Protein AF-Q4JNQ7-F1 (afdb_monomer_lite)

Organism: Streptococcus pneumoniae (NCBI:txid1313)

pLDDT: mean 92.24, std 4.74, range [77.62, 98.06]

Sequence (121 aa):
IRALPLGYKMFYVPRGPILDYGDTELLSFVIQSIKSYARSKRAVFVTFDPSICLSQHLVNQDKTEYPEKLSIVEILGQLGVKWSGRTTEMDDTIQPRIQAKIYKENFEEDKLSKSTKQAIR

Foldseek 3Di:
DAADPPQEDEAEDEQDDDDPLVPLVVVLVVLVVVVVVNVVSRYPYYYYDHLDDQWDDDVPGDIDGDVVSVVSVVSVVVSVDDDPPDDDDQPSDPHGPDDDDDDPVCPDLVNDDPVVNVVVD

Secondary structure (DSSP, 8-state):
-EE-GGG-EEEEETT---S-TT-HHHHHHHHHHHHHHHHHTTEEEEEE-----SEE--TTS--EE-GGGHHHHHHHHHTTPPP-----SSSSSSS-S------GGG-SGGGS-HHHHHHT-

Radius of gyration: 18.85 Å; chains: 1; bounding box: 41×40×51 Å

InterPro domains:
  IPR003447 FemABX peptidyl transferase [PF02388] (3-121)
  IPR003447 FemABX peptidyl transferase [PS51191] (1-121)
  IPR016181 Acyl-CoA N-acyltransferase [SSF55729] (2-105)
  IPR050644 Peptidoglycan Glycine Bridge Synthesis [PTHR36174] (5-120)

Structure (mmCIF, N/CA/C/O backbone):
data_AF-Q4JNQ7-F1
#
_entry.id   AF-Q4JNQ7-F1
#
loop_
_atom_site.group_PDB
_atom_site.id
_atom_site.type_symbol
_atom_site.label_atom_id
_atom_site.label_alt_id
_atom_site.label_comp_id
_atom_site.label_asym_id
_atom_site.label_entity_id
_atom_site.label_seq_id
_atom_site.pdbx_PDB_ins_code
_atom_site.Cartn_x
_atom_site.Cartn_y
_atom_site.Cartn_z
_atom_site.occupancy
_atom_site.B_iso_or_equiv
_atom_site.auth_seq_id
_atom_site.auth_comp_id
_atom_site.auth_asym_id
_atom_site.auth_atom_id
_atom_site.pdbx_PDB_model_num
ATOM 1 N N . ILE A 1 1 ? -12.073 -8.584 5.391 1.00 92.12 1 ILE A N 1
ATOM 2 C CA . ILE A 1 1 ? -12.269 -8.209 6.818 1.00 92.12 1 ILE A CA 1
ATOM 3 C C . ILE A 1 1 ? -12.247 -9.491 7.636 1.00 92.12 1 ILE A C 1
ATOM 5 O O . ILE A 1 1 ? -13.005 -10.394 7.312 1.00 92.12 1 ILE A O 1
ATOM 9 N N . ARG A 1 2 ? -11.380 -9.589 8.645 1.00 93.06 2 ARG A N 1
ATOM 10 C CA . ARG A 1 2 ? -11.249 -10.766 9.514 1.00 93.06 2 ARG A CA 1
ATOM 11 C C . ARG A 1 2 ? -11.911 -10.487 10.862 1.00 93.06 2 ARG A C 1
ATOM 13 O O . ARG A 1 2 ? -11.685 -9.425 11.437 1.00 93.06 2 ARG A O 1
ATOM 20 N N . ALA A 1 3 ? -12.732 -11.412 11.348 1.00 96.44 3 ALA A N 1
ATOM 21 C CA . ALA A 1 3 ? -13.308 -11.322 12.687 1.00 96.44 3 ALA A CA 1
ATOM 22 C C . ALA A 1 3 ? -12.251 -11.648 13.753 1.00 96.44 3 ALA A C 1
ATOM 24 O O . ALA A 1 3 ? -11.388 -12.501 13.542 1.00 96.44 3 ALA A O 1
ATOM 25 N N . LEU A 1 4 ? -12.332 -10.958 14.885 1.00 96.19 4 LEU A N 1
ATOM 26 C CA . LEU A 1 4 ? -11.538 -11.184 16.087 1.00 96.19 4 LEU A CA 1
ATOM 27 C C . LEU A 1 4 ? -12.488 -11.486 17.263 1.00 96.19 4 LEU A C 1
ATOM 29 O O . LEU A 1 4 ? -13.689 -11.201 17.166 1.00 96.19 4 LEU A O 1
ATOM 33 N N . PRO A 1 5 ? -11.981 -12.038 18.380 1.00 96.38 5 PRO A N 1
ATOM 34 C CA . PRO A 1 5 ? -12.778 -12.225 19.589 1.00 96.38 5 PRO A CA 1
ATOM 35 C C . PRO A 1 5 ? -13.498 -10.943 20.037 1.00 96.38 5 PRO A C 1
ATOM 37 O O . PRO A 1 5 ? -13.077 -9.828 19.725 1.00 96.38 5 PRO A O 1
ATOM 40 N N . LEU A 1 6 ? -14.596 -11.102 20.782 1.00 95.00 6 LEU A N 1
ATOM 41 C CA . LEU A 1 6 ? -15.400 -10.001 21.346 1.00 95.00 6 LEU A CA 1
ATOM 42 C C . LEU A 1 6 ? -16.057 -9.067 20.305 1.00 95.00 6 LEU A C 1
ATOM 44 O O . LEU A 1 6 ? -16.437 -7.934 20.615 1.00 95.00 6 LEU A O 1
ATOM 48 N N . GLY A 1 7 ? -16.211 -9.537 19.064 1.00 94.50 7 GLY A N 1
ATOM 49 C CA . GLY A 1 7 ? -16.849 -8.784 17.979 1.00 94.50 7 GLY A CA 1
ATOM 50 C C . GLY A 1 7 ? -15.957 -7.710 17.350 1.00 94.50 7 GLY A C 1
ATOM 51 O O . GLY A 1 7 ? -16.447 -6.890 16.569 1.00 94.50 7 GLY A O 1
ATOM 52 N N . TYR A 1 8 ? -14.662 -7.705 17.677 1.00 97.88 8 TYR A N 1
ATOM 53 C CA . TYR A 1 8 ? -13.673 -6.868 17.009 1.00 97.88 8 TYR A CA 1
ATOM 54 C C . TYR A 1 8 ? -13.354 -7.384 15.607 1.00 97.88 8 TYR A C 1
ATOM 56 O O . TYR A 1 8 ? -13.683 -8.512 15.231 1.00 97.88 8 TYR A O 1
ATOM 64 N N . LYS A 1 9 ? -12.705 -6.539 14.806 1.00 97.75 9 LYS A N 1
ATOM 65 C CA . LYS A 1 9 ? -12.304 -6.881 13.440 1.00 97.75 9 LYS A CA 1
ATOM 66 C C . LYS A 1 9 ? -10.876 -6.442 13.146 1.00 97.75 9 LYS A C 1
ATOM 68 O O . LYS A 1 9 ? -10.350 -5.508 13.743 1.00 97.75 9 LYS A O 1
ATOM 73 N N . MET A 1 10 ? -10.274 -7.098 12.170 1.00 96.62 10 MET A N 1
ATOM 74 C CA . MET A 1 10 ? -9.065 -6.659 11.490 1.00 96.62 10 MET A CA 1
ATOM 75 C C . MET A 1 10 ? -9.418 -6.396 10.031 1.00 96.62 10 MET A C 1
ATOM 77 O O . MET A 1 10 ? -10.076 -7.207 9.369 1.00 96.62 10 MET A O 1
ATOM 81 N N . PHE A 1 11 ? -8.989 -5.254 9.516 1.00 97.50 11 PHE A N 1
ATOM 82 C CA . PHE A 1 11 ? -9.161 -4.925 8.110 1.00 97.50 11 PHE A CA 1
ATOM 83 C C . PHE A 1 11 ? -7.854 -5.205 7.385 1.00 97.50 11 PHE A C 1
ATOM 85 O O . PHE A 1 11 ? -6.782 -4.872 7.880 1.00 97.50 11 PHE A O 1
ATOM 92 N N . TYR A 1 12 ? -7.963 -5.832 6.221 1.00 96.31 12 TYR A N 1
ATOM 93 C CA . TYR A 1 12 ? -6.845 -6.046 5.321 1.00 96.31 12 TYR A CA 1
ATOM 94 C C . TYR A 1 12 ? -7.262 -5.549 3.944 1.00 96.31 12 TYR A C 1
ATOM 96 O O . TYR A 1 12 ? -8.308 -5.974 3.445 1.00 96.31 12 TYR A O 1
ATOM 104 N N . VAL A 1 13 ? -6.487 -4.620 3.389 1.00 96.00 13 VAL A N 1
ATOM 105 C CA . VAL A 1 13 ? -6.655 -4.079 2.038 1.00 96.00 13 VAL A CA 1
ATOM 106 C C . VAL A 1 13 ? -5.490 -4.604 1.193 1.00 96.00 13 VAL A C 1
ATOM 108 O O . VAL A 1 13 ? -4.466 -3.929 1.100 1.00 96.00 13 VAL A O 1
ATOM 111 N N . PRO A 1 14 ? -5.604 -5.827 0.640 1.00 94.00 14 PRO A N 1
ATOM 112 C CA . PRO A 1 14 ? -4.516 -6.446 -0.104 1.00 94.00 14 PRO A CA 1
ATOM 113 C C . PRO A 1 14 ? -4.179 -5.621 -1.344 1.00 94.00 14 PRO A C 1
ATOM 115 O O . PRO A 1 14 ? -5.076 -5.267 -2.109 1.00 94.00 14 PRO A O 1
ATOM 118 N N . ARG A 1 15 ? -2.890 -5.347 -1.558 1.00 91.56 15 ARG A N 1
ATOM 119 C CA . ARG A 1 15 ? -2.352 -4.630 -2.728 1.00 91.56 15 ARG A CA 1
ATOM 120 C C . ARG A 1 15 ? -2.916 -3.223 -2.939 1.00 91.56 15 ARG A C 1
ATOM 122 O O . ARG A 1 15 ? -2.691 -2.638 -3.996 1.00 91.56 15 ARG A O 1
ATOM 129 N N . GLY A 1 16 ? -3.611 -2.669 -1.950 1.00 93.50 16 GLY A N 1
ATOM 130 C CA . GLY A 1 16 ? -4.237 -1.355 -2.022 1.00 93.50 16 GLY A CA 1
ATOM 131 C C . GLY A 1 16 ? -3.867 -0.457 -0.840 1.00 93.50 16 GLY A C 1
ATOM 132 O O . GLY A 1 16 ? -2.983 -0.806 -0.058 1.00 93.50 16 GLY A O 1
ATOM 133 N N . PRO A 1 17 ? -4.562 0.682 -0.678 1.00 95.50 17 PRO A N 1
ATOM 134 C CA . PRO A 1 17 ? -5.558 1.240 -1.604 1.00 95.50 17 PRO A CA 1
ATOM 135 C C . PRO A 1 17 ? -4.963 1.617 -2.975 1.00 95.50 17 PRO A C 1
ATOM 137 O O . PRO A 1 17 ? -3.772 1.881 -3.093 1.00 95.50 17 PRO A O 1
ATOM 140 N N . ILE A 1 18 ? -5.791 1.613 -4.024 1.00 94.56 18 ILE A N 1
ATOM 141 C CA . ILE A 1 18 ? -5.375 2.021 -5.375 1.00 94.56 18 ILE A CA 1
ATOM 142 C C . ILE A 1 18 ? -5.688 3.507 -5.530 1.00 94.56 18 ILE A C 1
ATOM 144 O O . ILE A 1 18 ? -6.855 3.888 -5.558 1.00 94.56 18 ILE A O 1
ATOM 148 N N . LEU A 1 19 ? -4.647 4.328 -5.606 1.00 94.81 19 LEU A N 1
ATOM 149 C CA . LEU A 1 19 ? -4.729 5.758 -5.883 1.00 94.81 19 LEU A CA 1
ATOM 150 C C . LEU A 1 19 ? -3.377 6.269 -6.396 1.00 94.81 19 LEU A C 1
ATOM 152 O O . LEU A 1 19 ? -2.380 5.541 -6.360 1.00 94.81 19 LEU A O 1
ATOM 156 N N . ASP A 1 20 ? -3.342 7.530 -6.819 1.00 94.00 20 ASP A N 1
ATOM 157 C CA . ASP A 1 20 ? -2.084 8.237 -7.023 1.00 94.00 20 ASP A CA 1
ATOM 158 C C . ASP A 1 20 ? -1.501 8.674 -5.672 1.00 94.00 20 ASP A C 1
ATOM 160 O O . 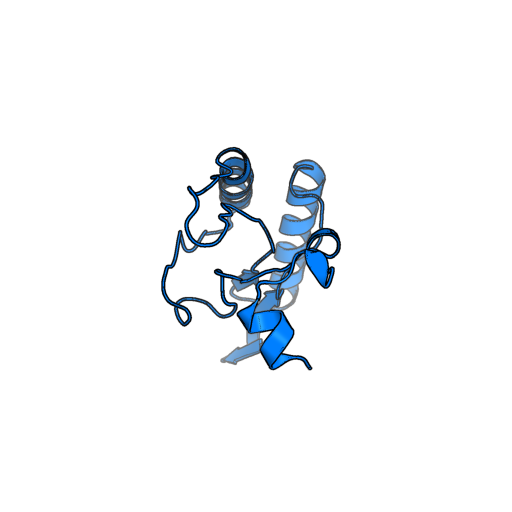ASP A 1 20 ? -2.009 9.578 -5.017 1.00 94.00 20 ASP A O 1
ATOM 164 N N . TYR A 1 21 ? -0.421 8.021 -5.248 1.00 94.19 21 TYR A N 1
ATOM 165 C CA . TYR A 1 21 ? 0.271 8.347 -4.000 1.00 94.19 21 TYR A CA 1
ATOM 166 C C . TY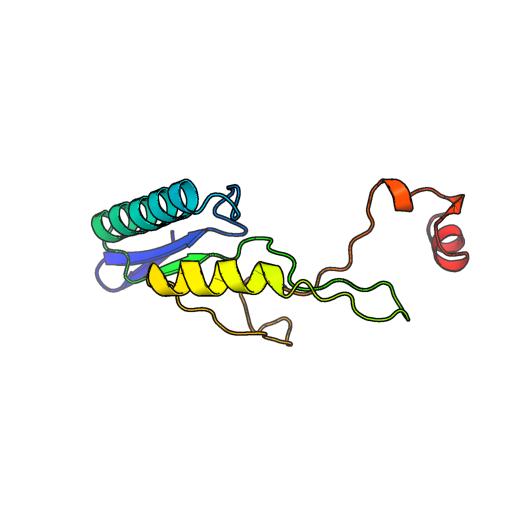R A 1 21 ? 1.057 9.669 -4.053 1.00 94.19 21 TYR A C 1
ATOM 168 O O . TYR A 1 21 ? 1.562 10.097 -3.016 1.00 94.19 21 TYR A O 1
ATOM 176 N N . GLY A 1 22 ? 1.189 10.293 -5.229 1.00 92.31 22 GLY A N 1
ATOM 177 C CA . GLY A 1 22 ? 1.716 11.650 -5.374 1.00 92.31 22 GLY A CA 1
ATOM 178 C C . GLY A 1 22 ? 0.698 12.737 -5.016 1.00 92.31 22 GLY A C 1
ATOM 179 O O . GLY A 1 22 ? 1.098 13.835 -4.632 1.00 92.31 22 GLY A O 1
ATOM 180 N N . ASP A 1 23 ? -0.599 12.430 -5.081 1.00 95.94 23 ASP A N 1
ATOM 181 C CA . ASP A 1 23 ? -1.669 13.332 -4.658 1.00 95.94 23 ASP A CA 1
ATOM 182 C C . ASP A 1 23 ? -1.886 13.203 -3.142 1.00 95.94 23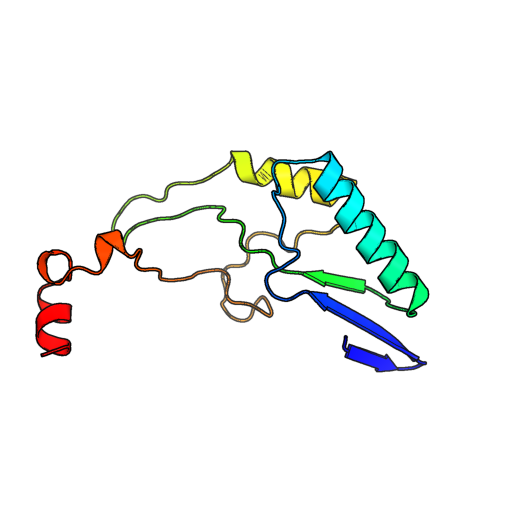 ASP A C 1
ATOM 184 O O . ASP A 1 23 ? -2.522 12.274 -2.633 1.00 95.94 23 ASP A O 1
ATOM 188 N N . THR A 1 24 ? -1.301 14.138 -2.395 1.00 94.56 24 THR A N 1
ATOM 189 C CA . THR A 1 24 ? -1.301 14.112 -0.928 1.00 94.56 24 THR A CA 1
ATOM 190 C C . THR A 1 24 ? -2.672 14.417 -0.327 1.00 94.56 24 THR A C 1
ATOM 192 O O . THR A 1 24 ? -2.998 13.889 0.742 1.00 94.56 24 THR A O 1
ATOM 195 N N . GLU A 1 25 ? -3.496 15.211 -1.013 1.00 96.56 25 GLU A N 1
ATOM 196 C CA . GLU A 1 25 ? -4.861 15.522 -0.593 1.00 96.56 25 GLU A CA 1
ATOM 197 C C . GLU A 1 25 ? -5.747 14.283 -0.741 1.00 96.56 25 GLU A C 1
ATOM 199 O O . GLU A 1 25 ? -6.392 13.862 0.229 1.00 96.56 25 GLU A O 1
ATOM 204 N N . LEU A 1 26 ? -5.688 13.625 -1.905 1.00 97.44 26 LEU A N 1
ATOM 205 C CA . LEU A 1 26 ? -6.383 12.363 -2.152 1.00 97.44 26 LEU A CA 1
ATOM 206 C C . LEU A 1 26 ? -5.925 11.273 -1.180 1.00 97.44 26 LEU A C 1
ATOM 208 O O . LEU A 1 26 ? -6.757 10.574 -0.592 1.00 97.44 26 LEU A O 1
ATOM 212 N N . LEU A 1 27 ? -4.614 11.136 -0.967 1.00 96.88 27 LEU A N 1
ATOM 213 C CA . LEU A 1 27 ? -4.060 10.163 -0.029 1.00 96.88 27 LEU A CA 1
ATOM 214 C C . LEU A 1 27 ? -4.591 10.394 1.391 1.00 96.88 27 LEU A C 1
ATOM 216 O O . LEU A 1 27 ? -5.050 9.449 2.041 1.00 96.88 27 LEU A O 1
ATOM 220 N N . SER A 1 28 ? -4.579 11.642 1.864 1.00 97.38 28 SER A N 1
ATOM 221 C CA . SER A 1 28 ? -5.116 12.010 3.177 1.00 97.38 28 SER A CA 1
ATOM 222 C C . SER A 1 28 ? -6.602 11.669 3.288 1.00 97.38 28 SER A C 1
ATOM 224 O O . SER A 1 28 ? -7.007 10.974 4.227 1.00 97.38 28 SER A O 1
ATOM 226 N N . PHE A 1 29 ? -7.405 12.065 2.298 1.00 98.06 29 PHE A N 1
ATOM 227 C CA . PHE A 1 29 ? -8.836 11.774 2.250 1.00 98.06 29 PHE A CA 1
ATOM 228 C C . PHE A 1 29 ? -9.127 10.266 2.303 1.00 98.06 29 PHE A C 1
ATOM 230 O O . PHE A 1 29 ? -9.955 9.815 3.106 1.00 98.06 29 PHE A O 1
ATOM 237 N N . VAL A 1 30 ? -8.425 9.462 1.497 1.00 98.00 30 VAL A N 1
ATOM 238 C CA . VAL A 1 30 ? -8.617 8.005 1.440 1.00 98.00 30 VAL A CA 1
ATOM 239 C C . VAL A 1 30 ? -8.235 7.350 2.766 1.00 98.00 30 VAL A C 1
ATOM 241 O O . VAL A 1 30 ? -9.012 6.560 3.309 1.00 98.00 30 VAL A O 1
ATOM 244 N N . ILE A 1 31 ? -7.075 7.689 3.336 1.00 97.75 31 ILE A N 1
ATOM 245 C CA . ILE A 1 31 ? -6.622 7.105 4.607 1.00 97.75 31 ILE A CA 1
ATOM 246 C C . ILE A 1 31 ? -7.563 7.488 5.756 1.00 97.75 31 ILE A C 1
ATOM 248 O O . ILE A 1 31 ? -7.917 6.632 6.575 1.00 97.75 31 ILE A O 1
ATOM 252 N N . GLN A 1 32 ? -8.029 8.738 5.812 1.00 97.75 32 GLN A N 1
ATOM 253 C CA . GLN A 1 32 ? -9.017 9.169 6.803 1.00 97.75 32 GLN A CA 1
ATOM 254 C C . GLN A 1 32 ? -10.351 8.431 6.637 1.00 97.75 32 GLN A C 1
ATOM 256 O O . GLN A 1 32 ? -10.901 7.936 7.624 1.00 97.75 32 GLN A O 1
ATOM 261 N N . SER A 1 33 ? -10.829 8.276 5.402 1.00 98.00 33 SER A N 1
ATOM 262 C CA . SER A 1 33 ? -12.061 7.543 5.090 1.00 98.00 33 SER A CA 1
ATOM 263 C C . SER A 1 33 ? -11.975 6.076 5.513 1.00 98.00 33 SER A C 1
ATOM 265 O O . SER A 1 33 ? -12.878 5.565 6.180 1.00 98.00 33 SER A O 1
ATOM 267 N N . ILE A 1 34 ? -10.851 5.409 5.223 1.00 97.56 34 ILE A N 1
ATOM 268 C CA . ILE A 1 34 ? -10.587 4.032 5.659 1.00 97.56 34 ILE A CA 1
ATOM 269 C C . ILE A 1 34 ? -10.603 3.937 7.189 1.00 97.56 34 ILE A C 1
ATOM 271 O O . ILE A 1 34 ? -11.251 3.041 7.735 1.00 97.56 34 ILE A O 1
ATOM 275 N N . LYS A 1 35 ? -9.942 4.862 7.899 1.00 96.75 35 LYS A N 1
ATOM 276 C CA . LYS A 1 35 ? -9.922 4.887 9.374 1.00 96.75 35 LYS A CA 1
ATOM 277 C C . LYS A 1 35 ? -11.327 5.057 9.952 1.00 96.75 35 LYS A C 1
ATOM 279 O O . LYS A 1 35 ? -11.700 4.318 10.864 1.00 96.75 35 LYS A O 1
ATOM 284 N N . SER A 1 36 ? -12.108 5.999 9.428 1.00 97.69 36 SER A N 1
ATOM 285 C CA . SER A 1 36 ? -13.487 6.252 9.862 1.00 97.69 36 SER A CA 1
ATOM 286 C C . SER A 1 36 ? -14.381 5.035 9.627 1.00 97.69 36 SER A C 1
ATOM 288 O O . SER A 1 36 ? -15.073 4.582 10.544 1.00 97.69 36 SER A O 1
ATOM 290 N N . TYR A 1 37 ? -14.294 4.428 8.441 1.00 97.94 37 TYR A N 1
ATOM 291 C CA . TYR A 1 37 ? -15.051 3.223 8.122 1.00 97.94 37 TYR A CA 1
ATOM 292 C C . TYR A 1 37 ? -14.656 2.046 9.026 1.00 97.94 37 TYR A C 1
ATOM 294 O O . TYR A 1 37 ? -15.523 1.413 9.632 1.00 97.94 37 TYR A O 1
ATOM 302 N N . ALA A 1 38 ? -13.358 1.791 9.204 1.00 97.31 38 ALA A N 1
ATOM 303 C CA . ALA A 1 38 ? -12.849 0.713 10.050 1.00 97.31 38 ALA A CA 1
ATOM 304 C C . ALA A 1 38 ? -13.314 0.853 11.514 1.00 97.31 38 ALA A C 1
ATOM 306 O O . ALA A 1 38 ? -13.792 -0.118 12.111 1.00 97.31 38 ALA A O 1
ATOM 307 N N . ARG A 1 39 ? -13.272 2.072 12.070 1.00 96.56 39 ARG A N 1
ATOM 308 C CA . ARG A 1 39 ? -13.766 2.374 13.425 1.00 96.56 39 ARG A CA 1
ATOM 309 C C . ARG A 1 39 ? -15.253 2.072 13.581 1.00 96.56 39 ARG A C 1
ATOM 311 O O . ARG A 1 39 ? -15.622 1.381 14.528 1.00 96.56 39 ARG A O 1
ATOM 318 N N . SER A 1 40 ? -16.090 2.481 12.621 1.00 97.44 40 SER A N 1
ATOM 319 C CA . SER A 1 40 ? -17.536 2.184 12.651 1.00 97.44 40 SER A CA 1
ATOM 320 C C . SER A 1 40 ? -17.848 0.681 12.658 1.00 97.44 40 SER A C 1
ATOM 322 O O . SER A 1 40 ? -18.917 0.254 13.087 1.00 97.44 40 SER A O 1
ATOM 324 N N . LYS A 1 41 ? -16.903 -0.152 12.202 1.00 97.56 41 LYS A N 1
ATOM 325 C CA . LYS A 1 41 ? -17.027 -1.612 12.173 1.00 97.56 41 LYS A CA 1
ATOM 326 C C . LYS A 1 41 ? -16.325 -2.309 13.343 1.00 97.56 41 LYS A C 1
ATOM 328 O O . LYS A 1 41 ? -16.235 -3.537 13.300 1.00 97.56 41 LYS A O 1
ATOM 333 N N . ARG A 1 42 ? -15.877 -1.568 14.368 1.00 97.38 42 ARG A N 1
ATOM 334 C CA . ARG A 1 42 ? -15.103 -2.071 15.522 1.00 97.38 42 ARG A CA 1
ATOM 335 C C . ARG A 1 42 ? -13.789 -2.745 15.107 1.00 97.38 42 ARG A C 1
ATOM 337 O O . ARG A 1 42 ? -13.402 -3.771 15.667 1.00 97.38 42 ARG A O 1
ATOM 344 N N . ALA A 1 43 ? -13.111 -2.208 14.095 1.00 98.00 43 ALA A N 1
ATOM 345 C CA . ALA A 1 43 ? -11.790 -2.697 13.727 1.00 98.00 43 ALA A CA 1
ATOM 346 C C . ALA A 1 43 ? -10.716 -2.189 14.702 1.00 98.00 43 ALA A C 1
ATOM 348 O O . ALA A 1 43 ? -10.699 -1.004 15.030 1.00 98.00 43 ALA A O 1
ATOM 349 N N . VAL A 1 44 ? -9.811 -3.071 15.131 1.00 96.56 44 VAL A N 1
ATOM 350 C CA . VAL A 1 44 ? -8.673 -2.717 16.003 1.00 96.56 44 VAL A CA 1
ATOM 351 C C . VAL A 1 44 ? -7.536 -2.115 15.181 1.00 96.56 44 VAL A C 1
ATOM 353 O O . VAL A 1 44 ? -6.900 -1.155 15.603 1.00 96.56 44 VAL A O 1
ATOM 356 N N . PHE A 1 45 ? -7.305 -2.650 13.982 1.00 95.25 45 PHE A N 1
ATOM 357 C CA . PHE A 1 45 ? -6.320 -2.127 13.045 1.00 95.25 45 PHE A CA 1
ATOM 358 C C . PHE A 1 45 ? -6.706 -2.424 11.593 1.00 95.25 45 PHE A C 1
ATOM 360 O O . PHE A 1 45 ? -7.519 -3.310 11.296 1.00 95.25 45 PHE A O 1
ATOM 367 N N . VAL A 1 46 ? -6.096 -1.652 10.696 1.00 97.31 46 VAL A N 1
ATOM 368 C CA . VAL A 1 46 ? -6.140 -1.826 9.246 1.00 97.31 46 VAL A CA 1
ATOM 369 C C . VAL A 1 46 ? -4.712 -2.095 8.790 1.00 97.31 46 VAL A C 1
ATOM 371 O O . VAL A 1 46 ? -3.819 -1.324 9.130 1.00 97.31 46 VAL A O 1
ATOM 374 N N . THR A 1 47 ? -4.496 -3.167 8.035 1.00 96.00 47 THR A N 1
ATOM 375 C CA . THR A 1 47 ? -3.232 -3.417 7.335 1.00 96.00 47 THR A CA 1
ATOM 376 C C . THR A 1 47 ? -3.449 -3.342 5.830 1.00 96.00 47 THR A C 1
ATOM 378 O O . THR A 1 47 ? -4.531 -3.674 5.337 1.00 96.00 47 THR A O 1
ATOM 381 N N . PHE A 1 48 ? -2.452 -2.850 5.110 1.00 95.88 48 PHE A N 1
ATOM 382 C CA . PHE A 1 48 ? -2.487 -2.667 3.667 1.00 95.88 48 PHE A CA 1
ATOM 383 C C . PHE A 1 48 ? -1.055 -2.632 3.123 1.00 95.88 48 PHE A C 1
ATOM 385 O O . PHE A 1 48 ? -0.115 -2.285 3.837 1.00 95.88 48 PHE A O 1
ATOM 392 N N . ASP A 1 49 ? -0.892 -3.045 1.876 1.00 93.94 49 ASP A N 1
ATOM 393 C CA . ASP A 1 49 ? 0.392 -3.368 1.254 1.00 93.94 49 ASP A CA 1
ATOM 394 C C . ASP A 1 49 ? 0.389 -2.938 -0.222 1.00 93.94 49 ASP A C 1
ATOM 396 O O . ASP A 1 49 ? 0.344 -3.775 -1.128 1.00 93.94 49 ASP A O 1
ATOM 400 N N . PRO A 1 50 ? 0.414 -1.620 -0.486 1.00 94.69 50 PRO A N 1
ATOM 401 C CA . PRO A 1 50 ? 0.271 -1.087 -1.828 1.00 94.69 50 PRO A CA 1
ATOM 402 C C . PRO A 1 50 ? 1.518 -1.370 -2.662 1.00 94.69 50 PRO A C 1
ATOM 404 O O . PRO A 1 50 ? 2.628 -1.531 -2.148 1.00 94.69 50 PRO A O 1
ATOM 407 N N . SER A 1 51 ? 1.348 -1.394 -3.981 1.00 91.06 51 SER A N 1
ATOM 408 C CA . SER A 1 51 ? 2.436 -1.701 -4.916 1.00 91.06 51 SER A CA 1
ATOM 409 C C . SER A 1 51 ? 3.323 -0.481 -5.200 1.00 91.06 51 SER A C 1
ATOM 411 O O . SER A 1 51 ? 3.409 -0.020 -6.335 1.00 91.06 51 SER A O 1
ATOM 413 N N . ILE A 1 52 ? 3.994 0.041 -4.170 1.00 92.38 52 ILE A N 1
ATOM 414 C CA . ILE A 1 52 ? 4.972 1.132 -4.291 1.00 92.38 52 ILE A CA 1
ATOM 415 C C . ILE A 1 52 ? 6.367 0.528 -4.477 1.00 92.38 52 ILE A C 1
ATOM 417 O O . ILE A 1 52 ? 6.891 -0.149 -3.590 1.00 92.38 52 ILE A O 1
ATOM 421 N N . CYS A 1 53 ? 6.977 0.765 -5.639 1.00 92.31 53 CYS A N 1
ATOM 422 C CA . CYS A 1 53 ? 8.331 0.300 -5.933 1.00 92.31 53 CYS A CA 1
ATOM 423 C C . CYS A 1 53 ? 9.361 1.232 -5.281 1.00 92.31 53 CYS A C 1
ATOM 425 O O . CYS A 1 53 ? 9.486 2.381 -5.689 1.00 92.31 53 CYS A O 1
ATOM 427 N N . LEU A 1 54 ? 10.094 0.742 -4.276 1.00 93.19 54 LEU A N 1
ATOM 428 C CA . LEU A 1 54 ? 11.187 1.495 -3.640 1.00 93.19 54 LEU A CA 1
ATOM 429 C C . LEU A 1 54 ? 12.526 1.314 -4.357 1.00 93.19 54 LEU A C 1
ATOM 431 O O . LEU A 1 54 ? 13.433 2.119 -4.186 1.00 93.19 54 LEU A O 1
ATOM 435 N N . SER A 1 55 ? 12.661 0.242 -5.134 1.00 92.62 55 SER A N 1
ATOM 436 C CA . SER A 1 55 ? 13.867 -0.040 -5.898 1.00 92.62 55 SER A CA 1
ATOM 437 C C . SER A 1 55 ? 13.625 -1.124 -6.935 1.00 92.62 55 SER A C 1
ATOM 439 O O . SER A 1 55 ? 12.837 -2.039 -6.684 1.00 92.62 55 SER A O 1
ATOM 441 N N . GLN A 1 56 ? 14.388 -1.096 -8.019 1.00 92.75 56 GLN A N 1
ATOM 442 C CA . GLN A 1 56 ? 14.416 -2.149 -9.026 1.00 92.75 56 GLN A CA 1
ATOM 443 C C . GLN A 1 56 ? 15.849 -2.456 -9.459 1.00 92.75 56 GLN A C 1
ATOM 445 O O . GLN A 1 56 ? 16.737 -1.618 -9.342 1.00 92.75 56 GLN A O 1
ATOM 450 N N . HIS A 1 57 ? 16.071 -3.658 -9.973 1.00 89.62 57 HIS A N 1
ATOM 451 C CA . HIS A 1 57 ? 17.325 -4.034 -10.614 1.00 89.62 57 HIS A CA 1
ATOM 452 C C . HIS A 1 57 ? 17.048 -5.115 -11.655 1.00 89.62 57 HIS A C 1
ATOM 454 O O . HIS A 1 57 ? 16.086 -5.877 -11.524 1.00 89.62 57 HIS A O 1
ATOM 460 N N . LEU A 1 58 ? 17.888 -5.169 -12.684 1.00 84.50 58 LEU A N 1
ATOM 461 C CA . LEU A 1 58 ? 17.966 -6.330 -13.562 1.00 84.50 58 LEU A CA 1
ATOM 462 C C . LEU A 1 58 ? 18.933 -7.352 -12.960 1.00 84.50 58 LEU A C 1
ATOM 464 O O . LEU A 1 58 ? 19.792 -7.014 -12.144 1.00 84.50 58 LEU A O 1
ATOM 468 N N . VAL A 1 59 ? 18.791 -8.614 -13.364 1.00 80.38 59 VAL A N 1
ATOM 469 C CA . VAL A 1 59 ? 19.700 -9.681 -12.929 1.00 80.38 59 VAL A CA 1
ATOM 470 C C . VAL A 1 59 ? 21.134 -9.287 -13.297 1.00 80.38 59 VAL A C 1
ATOM 472 O O . VAL A 1 59 ? 21.403 -8.955 -14.451 1.00 80.38 59 VAL A O 1
ATOM 475 N N . ASN A 1 60 ? 22.040 -9.332 -12.317 1.00 79.44 60 ASN A N 1
ATOM 476 C CA . ASN A 1 60 ? 23.453 -8.953 -12.446 1.00 79.44 60 ASN A CA 1
ATOM 477 C C . ASN A 1 60 ? 23.711 -7.478 -12.813 1.00 79.44 60 ASN A C 1
ATOM 479 O O . ASN A 1 60 ? 24.775 -7.165 -13.342 1.00 79.44 60 ASN A O 1
ATOM 483 N N . GLN A 1 61 ? 22.762 -6.578 -12.552 1.00 85.25 61 GLN A N 1
ATOM 484 C CA . GLN A 1 61 ? 22.962 -5.136 -12.697 1.00 85.25 61 GLN A CA 1
ATOM 485 C C . GLN A 1 61 ? 22.789 -4.413 -11.366 1.00 85.25 61 GLN A C 1
ATOM 487 O O . GLN A 1 61 ? 22.169 -4.930 -10.431 1.00 85.25 61 GLN A O 1
ATOM 492 N N . ASP A 1 62 ? 23.317 -3.193 -11.313 1.00 89.06 62 ASP A N 1
ATOM 493 C CA . ASP A 1 62 ? 23.193 -2.336 -10.146 1.00 89.06 62 ASP A CA 1
ATOM 494 C C . ASP A 1 62 ? 21.737 -1.985 -9.841 1.00 89.06 62 ASP A C 1
ATOM 496 O O . ASP A 1 62 ? 20.858 -1.873 -10.705 1.00 89.06 62 ASP A O 1
ATOM 500 N N . LYS A 1 63 ? 21.492 -1.799 -8.549 1.00 91.00 63 LYS A N 1
ATOM 501 C CA . LYS A 1 63 ? 20.179 -1.482 -8.018 1.00 91.00 63 LYS A CA 1
ATOM 502 C C . LYS A 1 63 ? 19.859 -0.007 -8.218 1.00 91.00 63 LYS A C 1
ATOM 504 O O . LYS A 1 63 ? 20.542 0.863 -7.692 1.00 91.00 63 LYS A O 1
ATOM 509 N N . THR A 1 64 ? 18.765 0.265 -8.921 1.00 92.75 64 THR A N 1
ATOM 510 C CA . THR A 1 64 ? 18.151 1.593 -8.973 1.00 92.75 64 THR A CA 1
ATOM 511 C C . THR A 1 64 ? 17.245 1.758 -7.754 1.00 92.75 64 THR A C 1
ATOM 513 O O . THR A 1 64 ? 16.262 1.031 -7.608 1.00 92.75 64 THR A O 1
ATOM 516 N N . GLU A 1 65 ? 17.574 2.685 -6.859 1.00 93.44 65 GLU A N 1
ATOM 517 C CA . GLU A 1 65 ? 16.720 3.077 -5.729 1.00 93.44 65 GLU A CA 1
ATOM 518 C C . GLU A 1 65 ? 15.830 4.265 -6.123 1.00 93.44 65 GLU A C 1
ATOM 520 O O . GLU A 1 65 ? 16.233 5.115 -6.913 1.00 93.44 65 GLU A O 1
ATOM 525 N N . TYR A 1 66 ? 14.641 4.331 -5.525 1.00 93.12 66 TYR A N 1
ATOM 526 C CA . TYR A 1 66 ? 13.672 5.418 -5.683 1.00 93.12 66 TYR A CA 1
ATOM 527 C C . TYR A 1 66 ? 13.479 6.144 -4.345 1.00 93.12 66 TYR A C 1
ATOM 529 O O . TYR A 1 66 ? 12.454 5.957 -3.675 1.00 93.12 66 TYR A O 1
ATOM 537 N N . PRO A 1 67 ? 14.484 6.908 -3.876 1.00 89.75 67 PRO A N 1
ATOM 538 C CA . PRO A 1 67 ? 14.435 7.558 -2.569 1.00 89.75 67 PRO A CA 1
ATOM 539 C C . PRO A 1 67 ? 13.269 8.546 -2.453 1.00 89.75 67 PRO A C 1
ATOM 541 O O . PRO A 1 67 ? 12.706 8.696 -1.373 1.00 89.75 67 PRO A O 1
ATOM 544 N N . GLU A 1 68 ? 12.833 9.154 -3.557 1.00 88.81 68 GLU A N 1
ATOM 545 C CA . GLU A 1 68 ? 11.685 10.057 -3.591 1.00 88.81 68 GLU A CA 1
ATOM 546 C C . GLU A 1 68 ? 10.388 9.375 -3.136 1.00 88.81 68 GLU A C 1
ATOM 548 O O . GLU A 1 68 ? 9.509 10.027 -2.575 1.00 88.81 68 GLU A O 1
ATOM 553 N N . LYS A 1 69 ? 10.275 8.048 -3.292 1.00 90.69 69 LYS A N 1
ATOM 554 C CA . LYS A 1 69 ? 9.119 7.265 -2.827 1.00 90.69 69 LYS A CA 1
ATOM 555 C C . LYS A 1 69 ? 9.084 7.090 -1.307 1.00 90.69 69 LYS A C 1
ATOM 557 O O . LYS A 1 69 ? 8.037 6.721 -0.778 1.00 90.69 69 LYS A O 1
ATOM 562 N N . LEU A 1 70 ? 10.177 7.371 -0.591 1.00 92.06 70 LEU A N 1
ATOM 563 C CA . LEU A 1 70 ? 10.180 7.368 0.877 1.00 92.06 70 LEU A CA 1
ATOM 564 C C . LEU A 1 70 ? 9.361 8.526 1.458 1.00 92.06 70 LEU A C 1
ATOM 566 O O . LEU A 1 70 ? 8.771 8.353 2.521 1.00 92.06 70 LEU A O 1
ATOM 570 N N . SER A 1 71 ? 9.209 9.637 0.729 1.00 93.31 71 SER A N 1
ATOM 571 C CA . SER A 1 71 ? 8.311 10.732 1.132 1.00 93.31 71 SER A CA 1
ATOM 572 C C . SER A 1 71 ? 6.864 10.254 1.334 1.00 93.31 71 SER A C 1
ATOM 574 O O . SER A 1 71 ? 6.186 10.674 2.268 1.00 93.31 71 SER A O 1
ATOM 576 N N . ILE A 1 72 ? 6.406 9.286 0.529 1.00 94.50 72 ILE A N 1
ATOM 577 C CA . ILE A 1 72 ? 5.078 8.672 0.678 1.00 94.50 72 ILE A CA 1
ATOM 578 C C . ILE A 1 72 ? 4.966 7.968 2.036 1.00 94.50 72 ILE A C 1
ATOM 580 O O . ILE A 1 72 ? 3.932 8.048 2.698 1.00 94.50 72 ILE A O 1
ATOM 584 N N . VAL A 1 73 ? 6.030 7.289 2.475 1.00 93.69 73 VAL A N 1
ATOM 585 C CA . VAL A 1 73 ? 6.074 6.608 3.777 1.00 93.69 73 VAL A CA 1
ATOM 586 C C . VAL A 1 73 ? 6.000 7.620 4.921 1.00 93.69 73 VAL A C 1
ATOM 588 O O . VAL A 1 73 ? 5.286 7.384 5.895 1.00 93.69 73 VAL A O 1
ATOM 591 N N . GLU A 1 74 ? 6.682 8.757 4.793 1.00 94.12 74 GLU A N 1
ATOM 592 C CA . GLU A 1 74 ? 6.653 9.842 5.780 1.00 94.12 74 GLU A CA 1
ATOM 593 C C . GLU A 1 74 ? 5.256 10.463 5.901 1.00 94.12 74 GLU A C 1
ATOM 595 O O . GLU A 1 74 ? 4.732 10.588 7.010 1.00 94.12 74 GLU A O 1
ATOM 600 N N . ILE A 1 75 ? 4.609 10.768 4.770 1.00 95.62 75 ILE A N 1
ATOM 601 C CA . ILE A 1 75 ? 3.237 11.300 4.726 1.00 95.62 75 ILE A CA 1
ATOM 602 C C . ILE A 1 75 ? 2.252 10.300 5.345 1.00 95.62 75 ILE A C 1
ATOM 604 O O . ILE A 1 75 ? 1.431 10.660 6.191 1.00 95.62 75 ILE A O 1
ATOM 608 N N . LEU A 1 76 ? 2.354 9.016 4.987 1.00 96.12 76 LEU A N 1
ATOM 609 C CA . LEU A 1 76 ? 1.563 7.953 5.613 1.00 96.12 76 LEU A CA 1
ATOM 610 C C . LEU A 1 76 ? 1.796 7.905 7.135 1.00 96.12 76 LEU A C 1
ATOM 612 O O . LEU A 1 76 ? 0.838 7.751 7.900 1.00 96.12 76 LEU A O 1
ATOM 616 N N . GLY A 1 77 ? 3.041 8.097 7.578 1.00 96.00 77 GLY A N 1
ATOM 617 C CA . GLY A 1 77 ? 3.421 8.236 8.983 1.00 96.00 77 GLY A CA 1
ATOM 618 C C . GLY A 1 77 ? 2.686 9.375 9.692 1.00 96.00 77 GLY A C 1
ATOM 619 O O . GLY A 1 77 ? 2.087 9.156 10.746 1.00 96.00 77 GLY A O 1
ATOM 620 N N . GLN A 1 78 ? 2.642 10.561 9.079 1.00 96.31 78 GLN A N 1
ATOM 621 C CA . GLN A 1 78 ? 1.897 11.722 9.588 1.00 96.31 78 GLN A CA 1
ATOM 622 C C . GLN A 1 78 ? 0.384 11.452 9.685 1.00 96.31 78 GLN A C 1
ATOM 624 O O . GLN A 1 78 ? -0.281 11.926 10.604 1.00 96.31 78 GLN A O 1
ATOM 629 N N . LEU A 1 79 ? -0.163 10.614 8.797 1.00 96.38 79 LEU A N 1
ATOM 630 C CA . LEU A 1 79 ? -1.563 10.164 8.831 1.00 96.38 79 LEU A CA 1
ATOM 631 C C . LEU A 1 79 ? -1.825 9.041 9.863 1.00 96.38 79 LEU A C 1
ATOM 633 O O . LEU A 1 79 ? -2.970 8.590 10.042 1.00 96.38 79 LEU A O 1
ATOM 637 N N . GLY A 1 80 ? -0.791 8.609 10.590 1.00 95.25 80 GLY A N 1
ATOM 638 C CA . GLY A 1 80 ? -0.849 7.614 11.662 1.00 95.25 80 GLY A CA 1
ATOM 639 C C . GLY A 1 80 ? -0.667 6.167 11.199 1.00 95.25 80 GLY A C 1
ATOM 640 O O . GLY A 1 80 ? -1.041 5.247 11.931 1.00 95.25 80 GLY A O 1
ATOM 641 N N . VAL A 1 81 ? -0.137 5.948 9.995 1.00 96.62 81 VAL A N 1
ATOM 642 C CA . VAL A 1 81 ? 0.242 4.619 9.496 1.00 96.62 81 VAL A CA 1
ATOM 643 C C . VAL A 1 81 ? 1.629 4.264 10.023 1.00 96.62 81 VAL A C 1
ATOM 645 O O . VAL A 1 81 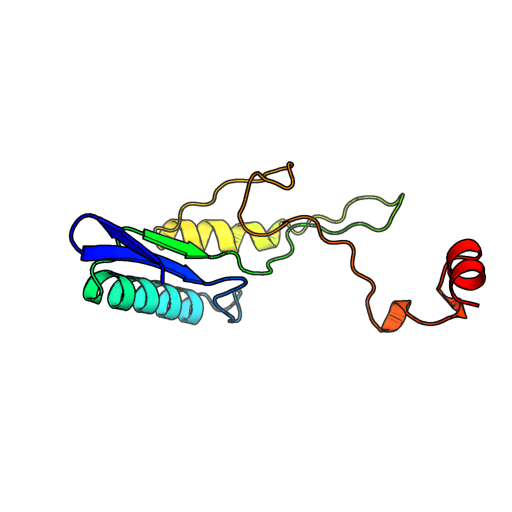? 2.530 5.095 10.048 1.00 96.62 81 VAL A O 1
ATOM 648 N N . LYS A 1 82 ? 1.822 3.010 10.436 1.00 95.44 82 LYS A N 1
ATOM 649 C CA . LYS A 1 82 ? 3.131 2.498 10.857 1.00 95.44 82 LYS A CA 1
ATOM 650 C C . LYS A 1 82 ? 3.717 1.629 9.753 1.00 95.44 82 LYS A C 1
ATOM 652 O O . LYS A 1 82 ? 3.093 0.649 9.355 1.00 95.44 82 LYS A O 1
ATOM 657 N N . TRP A 1 83 ? 4.907 1.980 9.276 1.00 93.94 83 TRP A N 1
ATOM 658 C CA . TRP A 1 83 ? 5.632 1.172 8.301 1.00 93.94 83 TRP A CA 1
ATOM 659 C C . TRP A 1 83 ? 6.381 0.033 8.996 1.00 93.94 83 TRP A C 1
ATOM 661 O O . TRP A 1 83 ? 7.046 0.255 10.004 1.00 93.94 83 TRP A O 1
ATOM 671 N N . SER A 1 84 ? 6.300 -1.178 8.446 1.00 90.00 84 SER A N 1
ATOM 672 C CA . SER A 1 84 ? 7.014 -2.355 8.957 1.00 90.00 84 SER A CA 1
ATOM 673 C C . SER A 1 84 ? 8.517 -2.362 8.637 1.00 90.00 84 SER A C 1
ATOM 675 O O . SER A 1 84 ? 9.219 -3.275 9.054 1.00 90.00 84 SER A O 1
ATOM 677 N N . GLY A 1 85 ? 9.025 -1.360 7.910 1.00 90.25 85 GLY A N 1
ATOM 678 C CA . GLY A 1 85 ? 10.432 -1.264 7.509 1.00 90.25 85 GLY A CA 1
ATOM 679 C C . GLY A 1 85 ? 10.727 -1.968 6.183 1.00 90.25 85 GLY A C 1
ATOM 680 O O . GLY A 1 85 ? 9.817 -2.265 5.407 1.00 90.25 85 GLY A O 1
ATOM 681 N N . ARG A 1 86 ? 12.008 -2.210 5.883 1.00 87.50 86 ARG A N 1
ATOM 682 C CA . ARG A 1 86 ? 12.460 -3.002 4.724 1.00 87.50 86 ARG A CA 1
ATOM 683 C C . ARG A 1 86 ? 12.714 -4.437 5.192 1.00 87.50 86 ARG A C 1
ATOM 685 O O . ARG A 1 86 ? 13.791 -4.739 5.682 1.00 87.50 86 ARG A O 1
ATOM 692 N N . THR A 1 87 ? 11.693 -5.278 5.079 1.00 84.62 87 THR A N 1
ATOM 693 C CA . THR A 1 87 ? 11.771 -6.713 5.381 1.00 84.62 87 THR A CA 1
ATOM 694 C C . THR A 1 87 ? 12.444 -7.455 4.225 1.00 84.62 87 THR A C 1
ATOM 696 O O . THR A 1 87 ? 12.275 -7.046 3.069 1.00 84.62 87 THR A O 1
ATOM 699 N N . THR A 1 88 ? 13.222 -8.494 4.523 1.00 77.62 88 THR A N 1
ATOM 700 C CA . THR A 1 88 ? 14.022 -9.234 3.528 1.00 77.62 88 THR A CA 1
ATOM 701 C C . THR A 1 88 ? 13.489 -10.632 3.273 1.00 77.62 88 THR A C 1
ATOM 703 O O . THR A 1 88 ? 13.588 -11.102 2.138 1.00 77.62 88 THR A O 1
ATOM 706 N N . GLU A 1 89 ? 12.872 -11.259 4.272 1.00 83.81 89 GLU A N 1
ATOM 707 C CA . GLU A 1 89 ? 12.385 -12.625 4.159 1.00 83.81 89 GLU A CA 1
ATOM 708 C C . GLU A 1 89 ? 11.004 -12.667 3.500 1.00 83.81 89 GLU A C 1
ATOM 710 O O . GLU A 1 89 ? 10.212 -11.716 3.542 1.00 83.81 89 GLU A O 1
ATOM 715 N N . MET A 1 90 ? 10.713 -13.782 2.830 1.00 79.38 90 MET A N 1
ATOM 716 C CA . MET A 1 90 ? 9.456 -13.940 2.093 1.00 79.38 90 MET A CA 1
ATOM 717 C C . MET A 1 90 ? 8.240 -14.079 3.018 1.00 79.38 90 MET A C 1
ATOM 719 O O . MET A 1 90 ? 7.132 -13.744 2.601 1.00 79.38 90 MET A O 1
ATOM 723 N N . ASP A 1 91 ? 8.438 -14.555 4.246 1.00 83.62 91 ASP A N 1
ATOM 724 C CA . ASP A 1 91 ? 7.412 -14.791 5.265 1.00 83.62 91 ASP A CA 1
ATOM 725 C C . ASP A 1 91 ? 7.258 -13.638 6.272 1.00 83.62 91 ASP A C 1
ATOM 727 O O . ASP A 1 91 ? 6.298 -13.627 7.044 1.00 83.62 91 ASP A O 1
ATOM 731 N N . ASP A 1 92 ? 8.115 -12.613 6.200 1.00 83.88 92 ASP A N 1
ATOM 732 C CA . ASP A 1 92 ? 8.040 -11.414 7.048 1.00 83.88 92 ASP A CA 1
ATOM 733 C C . ASP A 1 92 ? 6.701 -10.660 6.910 1.00 83.88 92 ASP A C 1
ATOM 735 O O . ASP A 1 92 ? 6.297 -9.892 7.788 1.00 83.88 92 ASP A O 1
ATOM 739 N N . THR A 1 93 ? 6.007 -10.816 5.776 1.00 85.56 93 THR A N 1
ATOM 740 C CA . THR A 1 93 ? 4.756 -10.105 5.476 1.00 85.56 93 THR A CA 1
ATOM 741 C C . THR A 1 93 ? 3.761 -10.988 4.724 1.00 85.56 93 THR A C 1
ATOM 743 O O . THR A 1 93 ? 4.137 -11.964 4.089 1.00 85.56 93 THR A O 1
ATOM 746 N N . ILE A 1 94 ? 2.473 -10.614 4.749 1.00 86.50 94 ILE A N 1
ATOM 747 C CA . ILE A 1 94 ? 1.402 -11.363 4.062 1.00 86.50 94 ILE A CA 1
ATOM 748 C C . ILE A 1 94 ? 1.647 -11.446 2.544 1.00 86.50 94 ILE A C 1
ATOM 750 O O . ILE A 1 94 ? 1.319 -12.457 1.926 1.00 86.50 94 ILE A O 1
ATOM 754 N N . GLN A 1 95 ? 2.186 -10.384 1.934 1.00 88.38 95 GLN A N 1
ATOM 755 C CA . GLN A 1 95 ? 2.485 -10.332 0.502 1.00 88.38 95 GLN A CA 1
ATOM 756 C C . GLN A 1 95 ? 3.992 -10.285 0.258 1.00 88.38 95 GLN A C 1
ATOM 758 O O . GLN A 1 95 ? 4.653 -9.392 0.788 1.00 88.38 95 GLN A O 1
ATOM 763 N N . PRO A 1 96 ? 4.528 -11.128 -0.641 1.00 89.50 96 PRO A N 1
ATOM 764 C CA . PRO A 1 96 ? 5.918 -11.033 -1.060 1.00 89.50 96 PRO A CA 1
ATOM 765 C C . PRO A 1 96 ? 6.251 -9.638 -1.598 1.00 89.50 96 PRO A C 1
ATOM 767 O O . PRO A 1 96 ? 5.555 -9.093 -2.470 1.00 89.50 96 PRO A O 1
ATOM 770 N N . ARG A 1 97 ? 7.339 -9.063 -1.078 1.00 90.62 97 ARG A N 1
ATOM 771 C CA . ARG A 1 97 ? 7.785 -7.703 -1.420 1.00 90.62 97 ARG A CA 1
ATOM 772 C C . ARG A 1 97 ? 8.757 -7.666 -2.589 1.00 90.62 97 ARG A C 1
ATOM 774 O O . ARG A 1 97 ? 8.760 -6.688 -3.332 1.00 90.62 97 ARG A O 1
ATOM 781 N N . ILE A 1 98 ? 9.532 -8.730 -2.775 1.00 89.12 98 ILE A N 1
ATOM 782 C CA . ILE A 1 98 ? 10.411 -8.909 -3.930 1.00 89.12 98 ILE A CA 1
ATOM 783 C C . ILE A 1 98 ? 9.619 -9.638 -5.013 1.00 89.12 98 ILE A C 1
ATOM 785 O O . ILE A 1 98 ? 8.998 -10.667 -4.757 1.00 89.12 98 ILE A O 1
ATOM 789 N N . GLN A 1 99 ? 9.605 -9.078 -6.219 1.00 89.50 99 GLN A N 1
ATOM 790 C CA . GLN A 1 99 ? 8.878 -9.626 -7.361 1.00 89.50 99 GLN A CA 1
ATOM 791 C C . GLN A 1 99 ? 9.804 -9.655 -8.573 1.00 89.50 99 GLN A C 1
ATOM 793 O O . GLN A 1 99 ? 10.341 -8.618 -8.958 1.00 89.50 99 GLN A O 1
ATOM 798 N N . ALA A 1 100 ? 9.942 -10.824 -9.196 1.00 90.69 100 ALA A N 1
ATOM 799 C CA . ALA A 1 100 ? 10.527 -10.939 -10.524 1.00 90.69 100 ALA A CA 1
ATOM 800 C C . ALA A 1 100 ? 9.455 -10.568 -11.557 1.00 90.69 100 ALA A C 1
ATOM 802 O O . ALA A 1 100 ? 8.407 -11.212 -11.625 1.00 90.69 100 ALA A O 1
ATOM 803 N N . LYS A 1 101 ? 9.691 -9.503 -12.328 1.00 89.62 101 LYS A N 1
ATOM 804 C CA . LYS A 1 101 ? 8.750 -9.000 -13.336 1.00 89.62 101 LYS A CA 1
ATOM 805 C C . LYS A 1 101 ? 9.416 -8.969 -14.699 1.00 89.62 101 LYS A C 1
ATOM 807 O O . LYS A 1 101 ? 10.556 -8.531 -14.820 1.00 89.62 101 LYS A O 1
ATOM 812 N N . ILE A 1 102 ? 8.665 -9.370 -15.716 1.00 87.56 102 ILE A N 1
ATOM 813 C CA . ILE A 1 102 ? 8.985 -9.092 -17.110 1.00 87.56 102 ILE A CA 1
ATOM 814 C C . ILE A 1 102 ? 7.939 -8.114 -17.632 1.00 87.56 102 ILE A C 1
ATOM 816 O O . ILE A 1 102 ? 6.736 -8.357 -17.528 1.00 87.56 102 ILE A O 1
ATOM 820 N N . TYR A 1 103 ? 8.397 -6.960 -18.103 1.00 87.88 103 TYR A N 1
ATOM 821 C CA . TYR A 1 103 ? 7.519 -5.985 -18.739 1.00 87.88 103 TYR A CA 1
ATOM 822 C C . TYR A 1 103 ? 7.218 -6.427 -20.171 1.00 87.88 103 TYR A C 1
ATOM 824 O O . TYR A 1 103 ? 8.012 -7.156 -20.768 1.00 87.88 103 TYR A O 1
ATOM 832 N N . LYS A 1 104 ? 6.072 -6.003 -20.716 1.00 89.56 104 LYS A N 1
ATOM 833 C CA . LYS A 1 104 ? 5.589 -6.438 -22.036 1.00 89.56 104 LYS A CA 1
ATOM 834 C C . LYS A 1 104 ? 6.643 -6.204 -23.115 1.00 89.56 104 LYS A C 1
ATOM 836 O O . LYS A 1 104 ? 6.934 -7.092 -23.901 1.00 89.56 104 LYS A O 1
ATOM 841 N N . GLU A 1 105 ? 7.261 -5.033 -23.091 1.00 87.88 105 GLU A N 1
ATOM 842 C CA . GLU A 1 105 ? 8.331 -4.628 -23.992 1.00 87.88 105 GLU A CA 1
ATOM 843 C C . GLU A 1 105 ? 9.562 -5.541 -23.937 1.00 87.88 105 GLU A C 1
ATOM 845 O O . GLU A 1 105 ? 10.336 -5.552 -24.887 1.00 87.88 105 GLU A O 1
ATOM 850 N N . ASN A 1 106 ? 9.747 -6.309 -22.862 1.00 84.75 106 ASN A N 1
ATOM 851 C CA . ASN A 1 106 ? 10.862 -7.233 -22.665 1.00 84.75 106 ASN A CA 1
ATOM 852 C C . ASN A 1 106 ? 10.453 -8.706 -22.829 1.00 84.75 106 ASN A C 1
ATOM 854 O O . ASN A 1 106 ? 11.301 -9.580 -22.673 1.00 84.75 106 ASN A O 1
ATOM 858 N N . PHE A 1 107 ? 9.186 -8.987 -23.149 1.00 87.62 107 PHE A N 1
ATOM 859 C CA . PHE A 1 107 ? 8.642 -10.337 -23.335 1.00 87.62 107 PHE A CA 1
ATOM 860 C C . PHE A 1 107 ? 8.559 -10.747 -24.818 1.00 87.62 107 PHE A C 1
ATOM 862 O O . PHE A 1 107 ? 7.669 -11.486 -25.222 1.00 87.62 107 PHE A O 1
ATOM 869 N N . GLU A 1 108 ? 9.484 -10.256 -25.637 1.00 88.62 108 GLU A N 1
ATOM 870 C CA . GLU A 1 108 ? 9.613 -10.648 -27.044 1.00 88.62 108 GLU A CA 1
ATOM 871 C C . GLU A 1 108 ? 10.624 -11.797 -27.171 1.00 88.62 108 GLU A C 1
ATOM 873 O O . GLU A 1 108 ? 11.612 -11.841 -26.429 1.00 88.62 108 GLU A O 1
ATOM 878 N N . GLU A 1 109 ? 10.401 -12.739 -28.097 1.00 85.31 109 GLU A N 1
ATOM 879 C CA . GLU A 1 109 ? 11.245 -13.940 -28.217 1.00 85.31 109 GLU A CA 1
ATOM 880 C C . GLU A 1 109 ? 12.718 -13.576 -28.429 1.00 85.31 109 GLU A C 1
ATOM 882 O O . GLU A 1 109 ? 13.596 -14.230 -27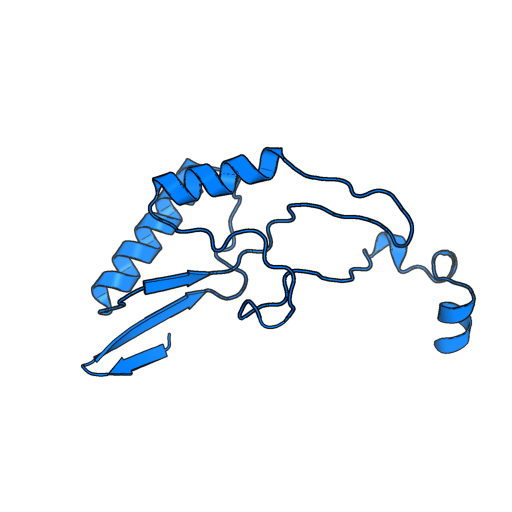.875 1.00 85.31 109 GLU A O 1
ATOM 887 N N . ASP A 1 110 ? 13.025 -12.518 -29.181 1.00 87.94 110 ASP A N 1
ATOM 888 C CA . ASP A 1 110 ? 14.386 -12.033 -29.419 1.00 87.94 110 ASP A CA 1
ATOM 889 C C . ASP A 1 110 ? 15.079 -11.547 -28.130 1.00 87.94 110 ASP A C 1
ATOM 891 O O . ASP A 1 110 ? 16.280 -11.790 -27.975 1.00 87.94 110 ASP A O 1
ATOM 895 N N . LYS A 1 111 ? 14.318 -10.998 -27.174 1.00 87.81 111 LYS A N 1
ATOM 896 C CA . LYS A 1 111 ? 14.791 -10.452 -25.887 1.00 87.81 111 LYS A CA 1
ATOM 897 C C . LYS A 1 111 ? 14.932 -11.485 -24.771 1.00 87.81 111 LYS A C 1
ATOM 899 O O . LYS A 1 111 ? 15.605 -11.220 -23.774 1.00 87.81 111 LYS A O 1
ATOM 904 N N . LEU A 1 112 ? 14.337 -12.668 -24.922 1.00 87.62 112 LEU A N 1
ATOM 905 C CA . LEU A 1 112 ? 14.506 -13.756 -23.958 1.00 87.62 112 LEU A CA 1
ATOM 906 C C . LEU A 1 112 ? 15.936 -14.322 -23.990 1.00 87.62 112 LEU A C 1
ATOM 908 O O . LEU A 1 112 ? 16.633 -14.290 -25.006 1.00 87.62 112 LEU A O 1
ATOM 912 N N . SER A 1 113 ? 16.385 -14.896 -22.873 1.00 87.00 113 SER A N 1
ATOM 913 C CA . SER A 1 113 ? 17.686 -15.572 -22.828 1.00 87.00 113 SER A CA 1
ATOM 914 C C . SER A 1 113 ? 17.693 -16.824 -23.720 1.00 87.00 113 SER A C 1
ATOM 916 O O . SER A 1 113 ? 16.649 -17.439 -23.947 1.00 87.00 113 SER A O 1
ATOM 918 N N . LYS A 1 114 ? 18.869 -17.249 -24.210 1.00 90.25 114 LYS A N 1
ATOM 919 C CA . LYS A 1 114 ? 18.989 -18.472 -25.031 1.00 90.25 114 LYS A CA 1
ATOM 920 C C . LYS A 1 114 ? 18.400 -19.703 -24.329 1.00 90.25 114 LYS A C 1
ATOM 922 O O . LYS A 1 114 ? 17.688 -20.472 -24.967 1.00 90.25 114 LYS A O 1
ATOM 927 N N . SER A 1 115 ? 18.669 -19.864 -23.032 1.00 90.69 115 SER A N 1
ATOM 928 C CA . SER A 1 115 ? 18.142 -20.976 -22.234 1.00 90.69 115 SER A CA 1
ATOM 929 C C . SER A 1 115 ? 16.626 -20.891 -22.071 1.00 90.69 115 SER A C 1
ATOM 931 O O . SER A 1 115 ? 15.948 -21.899 -22.231 1.00 90.69 115 SER A O 1
ATOM 933 N N . THR A 1 116 ? 16.073 -19.695 -21.838 1.00 89.75 116 THR A N 1
ATOM 934 C CA . THR A 1 116 ? 14.616 -19.492 -21.788 1.00 89.75 116 THR A CA 1
ATOM 935 C C . THR A 1 116 ? 13.961 -19.856 -23.118 1.00 89.75 116 THR A C 1
ATOM 937 O O . THR A 1 116 ? 12.999 -20.612 -23.109 1.00 89.75 116 THR A O 1
ATOM 940 N N . LYS A 1 117 ? 14.503 -19.395 -24.258 1.00 91.56 117 LYS A N 1
ATOM 941 C CA . LYS A 1 117 ? 13.983 -19.748 -25.594 1.00 91.56 117 LYS A CA 1
ATOM 942 C C . LYS A 1 117 ? 14.009 -21.254 -25.840 1.00 91.56 117 LYS A C 1
ATOM 944 O O . LYS A 1 117 ? 13.088 -21.786 -26.441 1.00 91.56 117 LYS A O 1
ATOM 949 N N . GLN A 1 118 ? 15.059 -21.940 -25.391 1.00 92.56 118 GLN A N 1
ATOM 950 C CA . GLN A 1 118 ? 15.156 -23.392 -25.518 1.00 92.56 118 GLN A CA 1
ATOM 951 C C . GLN A 1 118 ? 14.134 -24.126 -24.638 1.00 92.56 118 GLN A C 1
ATOM 953 O O . GLN A 1 118 ? 13.630 -25.156 -25.059 1.00 92.56 118 GLN A O 1
ATOM 958 N N . ALA A 1 119 ? 13.827 -23.608 -23.446 1.00 92.56 119 ALA A N 1
ATOM 959 C CA . ALA A 1 119 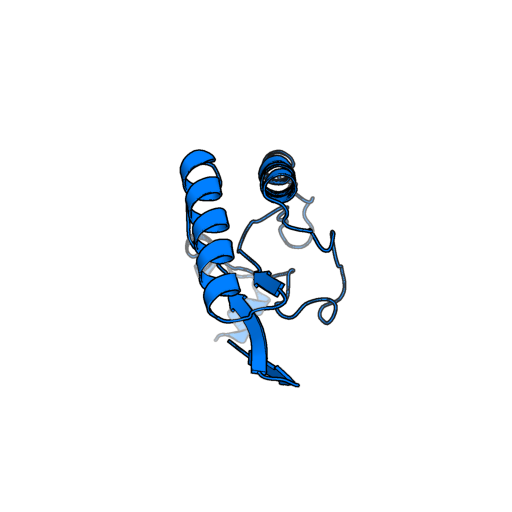? 12.909 -24.241 -22.499 1.00 92.56 119 ALA A CA 1
ATOM 960 C C . ALA A 1 119 ? 11.420 -24.089 -22.858 1.00 92.56 119 ALA A C 1
ATOM 962 O O . ALA A 1 119 ? 10.604 -24.861 -22.366 1.00 92.56 119 ALA A O 1
ATOM 963 N N . ILE A 1 120 ? 11.063 -23.080 -23.660 1.00 89.62 120 ILE A N 1
ATOM 964 C CA . ILE A 1 120 ? 9.673 -22.807 -24.076 1.00 89.62 120 ILE A CA 1
ATOM 965 C C . ILE A 1 120 ? 9.320 -23.360 -25.466 1.00 89.62 120 ILE A C 1
ATOM 967 O O . ILE A 1 120 ? 8.178 -23.205 -25.892 1.00 89.62 120 ILE A O 1
ATOM 971 N N . ARG A 1 121 ? 10.294 -23.939 -26.180 1.00 80.81 121 ARG A N 1
ATOM 972 C CA . ARG A 1 121 ? 10.092 -24.658 -27.449 1.00 80.81 121 ARG A CA 1
ATOM 973 C C . ARG A 1 121 ? 9.612 -26.075 -27.185 1.00 80.81 121 ARG A C 1
ATOM 975 O O . ARG A 1 121 ? 8.765 -26.537 -27.977 1.00 80.81 121 ARG A O 1
#